Protein AF-A0A2V9L8I1-F1 (afdb_monomer_lite)

pLDDT: mean 71.06, std 15.25, range [42.91, 89.69]

Structure (mmCIF, N/CA/C/O backbone):
data_AF-A0A2V9L8I1-F1
#
_entry.id   AF-A0A2V9L8I1-F1
#
loop_
_atom_site.group_PDB
_atom_site.id
_atom_site.type_symbol
_atom_site.label_atom_id
_atom_site.label_alt_id
_atom_site.label_comp_id
_atom_site.label_asym_id
_atom_site.label_entity_id
_atom_site.label_seq_id
_atom_site.pdbx_PDB_ins_code
_atom_site.Cartn_x
_atom_site.Cartn_y
_atom_site.Cartn_z
_atom_site.occupancy
_atom_site.B_iso_or_equiv
_atom_site.auth_seq_id
_atom_site.auth_comp_id
_atom_site.auth_asym_id
_atom_site.auth_atom_id
_atom_site.pdbx_PDB_model_num
ATOM 1 N N . MET A 1 1 ? -11.220 7.821 -5.673 1.00 45.34 1 MET A N 1
ATOM 2 C CA . MET A 1 1 ? -9.736 7.805 -5.733 1.00 45.34 1 MET A CA 1
ATOM 3 C C . MET A 1 1 ? -9.241 8.102 -7.159 1.00 45.34 1 MET A C 1
ATOM 5 O O . MET A 1 1 ? -9.227 7.212 -7.996 1.00 45.34 1 MET A O 1
ATOM 9 N N . ARG A 1 2 ? -8.886 9.361 -7.481 1.00 50.56 2 ARG A N 1
ATOM 10 C CA . ARG A 1 2 ? -8.555 9.833 -8.858 1.00 50.56 2 ARG A CA 1
ATOM 11 C C . ARG A 1 2 ? -7.060 9.774 -9.227 1.00 50.56 2 ARG A C 1
ATOM 13 O O . ARG A 1 2 ? -6.683 10.125 -10.338 1.00 50.56 2 ARG A O 1
ATOM 20 N N . ILE A 1 3 ? -6.202 9.326 -8.311 1.00 49.88 3 ILE A N 1
ATOM 21 C CA . ILE A 1 3 ? -4.739 9.502 -8.401 1.00 49.88 3 ILE A CA 1
ATOM 22 C C . ILE A 1 3 ? -4.078 8.456 -9.329 1.00 49.88 3 ILE A C 1
ATOM 24 O O . ILE A 1 3 ? -2.970 8.648 -9.820 1.00 49.88 3 ILE A O 1
ATOM 28 N N . LEU A 1 4 ? -4.783 7.371 -9.670 1.00 51.25 4 LEU A N 1
ATOM 29 C CA . LEU A 1 4 ? -4.257 6.264 -10.484 1.00 51.25 4 LEU A CA 1
ATOM 30 C C . LEU A 1 4 ? -4.652 6.305 -11.976 1.00 51.25 4 LEU A C 1
ATOM 32 O O . LEU A 1 4 ? -4.394 5.334 -12.699 1.00 51.25 4 LEU A O 1
ATOM 36 N N . GLN A 1 5 ? -5.229 7.419 -12.456 1.00 48.66 5 GLN A N 1
ATOM 37 C CA . GLN A 1 5 ? -5.628 7.592 -13.865 1.00 48.66 5 GLN A CA 1
ATOM 38 C C . GLN A 1 5 ? -4.464 7.878 -14.828 1.00 48.66 5 GLN A C 1
ATOM 40 O O . GLN A 1 5 ? -4.612 7.712 -16.036 1.00 48.66 5 GLN A O 1
ATOM 45 N N . SER A 1 6 ? -3.280 8.250 -14.337 1.00 48.69 6 SER A N 1
ATOM 46 C CA . SER A 1 6 ? -2.131 8.471 -15.218 1.00 48.69 6 SER A CA 1
ATOM 47 C C . SER A 1 6 ? -1.383 7.164 -15.491 1.00 48.69 6 SER A C 1
ATOM 49 O O . SER A 1 6 ? -0.861 6.533 -14.575 1.00 48.69 6 SER A O 1
ATOM 51 N N . LYS A 1 7 ? -1.253 6.791 -16.773 1.00 53.41 7 LYS A N 1
ATOM 52 C CA . LYS A 1 7 ? -0.352 5.750 -17.327 1.00 53.41 7 LYS A CA 1
ATOM 53 C C . LYS A 1 7 ? 1.152 6.034 -17.073 1.00 53.41 7 LYS A C 1
ATOM 55 O O . LYS A 1 7 ? 2.001 5.685 -17.883 1.00 53.41 7 LYS A O 1
ATOM 60 N N . LYS A 1 8 ? 1.518 6.705 -15.977 1.00 56.38 8 LYS A N 1
ATOM 61 C CA . LYS A 1 8 ? 2.903 7.048 -15.636 1.00 56.38 8 LYS A CA 1
ATOM 62 C C . LYS A 1 8 ? 3.330 6.264 -14.398 1.00 56.38 8 LYS A C 1
ATOM 64 O O . LYS A 1 8 ? 3.011 6.651 -13.278 1.00 56.38 8 LYS A O 1
ATOM 69 N N . SER A 1 9 ? 4.119 5.209 -14.609 1.00 58.09 9 SER A N 1
ATOM 70 C CA . SER A 1 9 ? 4.726 4.378 -13.554 1.00 58.09 9 SER A CA 1
ATOM 71 C C . SER A 1 9 ? 5.554 5.174 -12.534 1.00 58.09 9 SER A C 1
ATOM 73 O O . SER A 1 9 ? 5.819 4.676 -11.445 1.00 58.09 9 SER A O 1
ATOM 75 N N . LYS A 1 10 ? 5.927 6.427 -12.844 1.00 64.94 10 LYS A N 1
ATOM 76 C CA . LYS A 1 10 ? 6.675 7.316 -11.939 1.00 64.94 10 LYS A CA 1
ATOM 77 C C . LYS A 1 10 ? 5.945 7.642 -10.630 1.00 64.94 10 LYS A C 1
ATOM 79 O O . LYS A 1 10 ? 6.594 7.999 -9.660 1.00 64.94 10 LYS A O 1
ATOM 84 N N . TYR A 1 11 ? 4.617 7.526 -10.597 1.00 70.00 11 TYR A N 1
ATOM 85 C CA . TYR A 1 11 ? 3.824 7.853 -9.408 1.00 70.00 11 TYR A CA 1
ATOM 86 C C . TYR A 1 11 ? 3.579 6.657 -8.484 1.00 70.00 11 TYR A C 1
ATOM 88 O O . TYR A 1 11 ? 3.033 6.838 -7.403 1.00 70.00 11 TYR A O 1
ATOM 96 N N . TYR A 1 12 ? 3.977 5.442 -8.874 1.00 74.69 12 TYR A N 1
ATOM 97 C CA . TYR A 1 12 ? 3.722 4.254 -8.057 1.00 74.69 12 TYR A CA 1
ATOM 98 C C . TYR A 1 12 ? 4.520 4.256 -6.753 1.00 74.69 12 TYR A C 1
ATOM 100 O O . TYR A 1 12 ? 3.958 3.895 -5.730 1.00 74.69 12 TYR A O 1
ATOM 108 N N . ALA A 1 13 ? 5.763 4.745 -6.752 1.00 70.00 13 ALA A N 1
ATOM 109 C CA . ALA A 1 13 ? 6.547 4.869 -5.520 1.00 70.00 13 ALA A CA 1
ATOM 110 C C . ALA A 1 13 ? 5.897 5.841 -4.518 1.00 70.00 13 ALA A C 1
ATOM 112 O O . ALA A 1 13 ? 5.713 5.500 -3.355 1.00 70.00 13 ALA A O 1
ATOM 113 N N . ALA A 1 14 ? 5.464 7.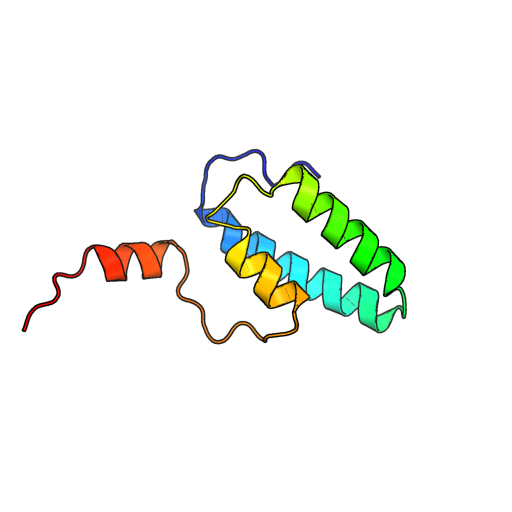016 -4.988 1.00 76.81 14 ALA A N 1
ATOM 114 C CA . ALA A 1 14 ? 4.759 7.987 -4.151 1.00 76.81 14 ALA A CA 1
ATOM 115 C C . ALA A 1 14 ? 3.403 7.451 -3.659 1.00 76.81 14 ALA A C 1
ATOM 117 O O . ALA A 1 14 ? 3.032 7.663 -2.511 1.00 76.81 14 ALA A O 1
ATOM 118 N N . ALA A 1 15 ? 2.674 6.721 -4.510 1.00 78.56 15 ALA A N 1
ATOM 119 C CA . ALA A 1 15 ? 1.423 6.086 -4.115 1.00 78.56 15 ALA A CA 1
ATOM 120 C C . ALA A 1 15 ? 1.644 5.040 -3.011 1.00 78.56 15 ALA A C 1
ATOM 122 O O . ALA A 1 15 ? 0.879 5.020 -2.055 1.00 78.56 15 ALA A O 1
ATOM 123 N N . LEU A 1 16 ? 2.689 4.212 -3.112 1.00 80.06 16 LEU A N 1
ATOM 124 C CA . LEU A 1 16 ? 3.026 3.227 -2.079 1.00 80.06 16 LEU A CA 1
ATOM 125 C C . LEU A 1 16 ? 3.385 3.899 -0.749 1.00 80.06 16 LEU A C 1
ATOM 127 O O . LEU A 1 16 ? 2.805 3.530 0.265 1.00 80.06 16 LEU A O 1
ATOM 131 N N . ALA A 1 17 ? 4.222 4.942 -0.764 1.00 78.62 17 ALA A N 1
ATOM 132 C CA . ALA A 1 17 ? 4.554 5.701 0.445 1.00 78.62 17 ALA A CA 1
ATOM 133 C C . ALA A 1 17 ? 3.305 6.317 1.108 1.00 78.62 17 ALA A C 1
ATOM 135 O O . ALA A 1 17 ? 3.151 6.271 2.325 1.00 78.62 17 ALA A O 1
ATOM 136 N N . HIS A 1 18 ? 2.364 6.835 0.310 1.00 82.06 18 HIS A N 1
ATOM 137 C CA . HIS A 1 18 ? 1.078 7.293 0.837 1.00 82.06 18 HIS A CA 1
ATOM 138 C C . HIS A 1 18 ? 0.252 6.154 1.447 1.00 82.06 18 HIS A C 1
ATOM 140 O O . HIS A 1 18 ? -0.364 6.350 2.489 1.00 82.06 18 HIS A O 1
ATOM 146 N N . PHE A 1 19 ? 0.238 4.964 0.843 1.00 83.06 19 PHE A N 1
ATOM 147 C CA . PHE A 1 19 ? -0.447 3.809 1.429 1.00 83.06 19 PHE A CA 1
ATOM 148 C C . PHE A 1 19 ? 0.200 3.333 2.737 1.00 83.06 19 PHE A C 1
ATOM 150 O O . PHE A 1 19 ? -0.520 2.826 3.592 1.00 83.06 19 PHE A O 1
ATOM 157 N N . GLU A 1 20 ? 1.509 3.514 2.928 1.00 83.81 20 GLU A N 1
ATOM 158 C CA . GLU A 1 20 ? 2.179 3.205 4.200 1.00 83.81 20 GLU A CA 1
ATOM 159 C C . GLU A 1 20 ? 1.734 4.154 5.312 1.00 83.81 20 GLU A C 1
ATOM 161 O O . GLU A 1 20 ? 1.418 3.708 6.416 1.00 83.81 20 GLU A O 1
ATOM 166 N N . ASP A 1 21 ? 1.661 5.453 5.025 1.00 81.31 21 ASP A N 1
ATOM 167 C CA . ASP A 1 21 ? 1.172 6.449 5.983 1.00 81.31 21 ASP A CA 1
ATOM 168 C C . ASP A 1 21 ? -0.299 6.197 6.346 1.00 81.31 21 ASP A C 1
ATOM 170 O O . ASP A 1 21 ? -0.670 6.162 7.522 1.00 81.31 21 ASP A O 1
ATOM 174 N N . VAL A 1 22 ? -1.122 5.890 5.336 1.00 84.62 22 VAL A N 1
ATOM 175 C CA . VAL A 1 22 ? -2.522 5.504 5.525 1.00 84.62 22 VAL A CA 1
ATOM 176 C C . VAL A 1 22 ? -2.621 4.243 6.388 1.00 84.62 22 VAL A C 1
ATOM 178 O O . VAL A 1 22 ? -3.356 4.255 7.373 1.00 84.62 22 VAL A O 1
ATOM 181 N N . LYS A 1 23 ? -1.853 3.184 6.095 1.00 83.75 23 LYS A N 1
ATOM 182 C CA . LYS A 1 23 ? -1.818 1.956 6.910 1.00 83.75 23 LYS A CA 1
ATOM 183 C C . LYS A 1 23 ? -1.509 2.270 8.372 1.00 83.75 23 LYS A C 1
ATOM 185 O O . LYS A 1 23 ? -2.245 1.837 9.255 1.00 83.75 23 LYS A O 1
ATOM 190 N N . ASN A 1 24 ? -0.464 3.057 8.621 1.00 82.31 24 ASN A N 1
ATOM 191 C CA . ASN A 1 24 ? -0.082 3.466 9.971 1.00 82.31 24 ASN A CA 1
ATOM 192 C C . ASN A 1 24 ? -1.199 4.258 10.664 1.00 82.31 24 ASN A C 1
ATOM 194 O O . ASN A 1 24 ? -1.481 4.012 11.836 1.00 82.31 24 ASN A O 1
ATOM 198 N N . CYS A 1 25 ? -1.877 5.165 9.956 1.00 84.88 25 CYS A N 1
ATOM 199 C CA . CYS A 1 25 ? -3.023 5.899 10.493 1.00 84.88 25 CYS A CA 1
ATOM 200 C C . CYS A 1 25 ? -4.171 4.962 10.897 1.00 84.88 25 CYS A C 1
ATOM 202 O O . CYS A 1 25 ? -4.677 5.070 12.015 1.00 84.88 25 CYS A O 1
ATOM 204 N N . TYR A 1 26 ? -4.541 4.006 10.039 1.00 83.56 26 TYR A N 1
ATOM 205 C CA . TYR A 1 26 ? -5.589 3.025 10.342 1.00 83.56 26 TYR A CA 1
ATOM 206 C C . TYR A 1 26 ? -5.214 2.124 11.526 1.00 83.56 26 TYR A C 1
ATOM 208 O O . TYR A 1 26 ? -6.040 1.905 12.413 1.00 83.56 26 TYR A O 1
ATOM 216 N N . GLN A 1 27 ? -3.963 1.662 11.596 1.00 84.56 27 GLN A N 1
ATOM 217 C CA . GLN A 1 27 ? -3.472 0.848 12.713 1.00 84.56 27 GLN A CA 1
ATOM 218 C C . GLN A 1 27 ? -3.463 1.627 14.034 1.00 84.56 27 GLN A C 1
ATOM 220 O O . GLN A 1 27 ? -3.901 1.113 15.065 1.00 84.56 27 GLN A O 1
ATOM 225 N N . ARG A 1 28 ? -3.018 2.891 14.017 1.00 84.75 28 ARG A N 1
ATOM 226 C CA . ARG A 1 28 ? -3.046 3.775 15.196 1.00 84.75 28 ARG A CA 1
ATOM 227 C C . ARG A 1 28 ? -4.468 4.047 15.676 1.00 84.75 28 ARG A C 1
ATOM 229 O O . ARG A 1 28 ? -4.683 4.167 16.878 1.00 84.75 28 ARG A O 1
ATOM 236 N N . ALA A 1 29 ? -5.422 4.115 14.752 1.00 88.88 29 ALA A N 1
ATOM 237 C CA . ALA A 1 29 ? -6.835 4.289 15.055 1.00 88.88 29 ALA A CA 1
ATOM 238 C C . ALA A 1 29 ? -7.553 2.984 15.457 1.00 88.88 29 ALA A C 1
ATOM 240 O O . ALA A 1 29 ? -8.733 3.050 15.789 1.00 88.88 29 ALA A O 1
ATOM 241 N N . ARG A 1 30 ? -6.876 1.817 15.448 1.00 87.56 30 ARG A N 1
ATOM 242 C CA . ARG A 1 30 ? -7.489 0.484 15.661 1.00 87.56 30 ARG A CA 1
ATOM 243 C C . ARG A 1 30 ? -8.644 0.198 14.688 1.00 87.56 30 ARG A C 1
ATOM 245 O O . ARG A 1 30 ? -9.641 -0.426 15.040 1.00 87.56 30 ARG A O 1
ATOM 252 N N . LEU A 1 31 ? -8.524 0.708 13.462 1.00 89.69 31 LEU A N 1
ATOM 253 C CA . LEU A 1 31 ? -9.513 0.575 12.390 1.00 89.69 31 LEU A CA 1
ATOM 254 C C . LEU A 1 31 ? -9.071 -0.483 11.371 1.00 89.69 31 LEU A C 1
ATOM 256 O O . LEU A 1 31 ? -9.159 -0.286 10.159 1.00 89.69 31 LEU A O 1
ATOM 260 N N . ASP A 1 32 ? -8.591 -1.621 11.864 1.00 84.19 32 ASP A N 1
ATOM 261 C CA . ASP A 1 32 ? -8.000 -2.693 11.057 1.00 84.19 32 ASP A CA 1
ATOM 262 C C . ASP A 1 32 ? -8.996 -3.246 10.019 1.00 84.19 32 ASP A C 1
ATOM 264 O O . ASP A 1 32 ? -8.624 -3.548 8.887 1.00 84.19 32 ASP A O 1
ATOM 268 N N . GLY A 1 33 ? -10.288 -3.289 10.365 1.00 86.44 33 GLY A N 1
ATOM 269 C CA . GLY A 1 33 ? -11.351 -3.704 9.443 1.00 86.44 33 GLY A CA 1
ATOM 270 C C . GLY A 1 33 ? -11.594 -2.725 8.288 1.00 86.44 33 GLY A C 1
ATOM 271 O O . GLY A 1 33 ? -11.905 -3.148 7.178 1.00 86.44 33 GLY A O 1
ATOM 272 N N . GLN A 1 34 ? -11.413 -1.418 8.508 1.00 86.75 34 GLN A N 1
ATOM 273 C CA . GLN A 1 34 ? -11.517 -0.431 7.425 1.00 86.75 34 GLN A CA 1
ATOM 274 C C . GLN A 1 34 ? -10.284 -0.460 6.519 1.00 86.75 34 GLN A C 1
ATOM 276 O O . GLN A 1 34 ? -10.401 -0.260 5.310 1.00 86.75 34 GLN A O 1
ATOM 281 N N . TRP A 1 35 ? -9.113 -0.760 7.088 1.00 87.44 35 TRP A N 1
ATOM 282 C CA . TRP A 1 35 ? -7.910 -1.024 6.307 1.00 87.44 35 TRP A CA 1
ATOM 283 C C . TRP A 1 35 ? -8.088 -2.241 5.388 1.00 87.44 35 TRP A C 1
ATOM 285 O O . TRP A 1 35 ? -7.771 -2.150 4.204 1.00 87.44 35 TRP A O 1
ATOM 295 N N . ASP A 1 36 ? -8.653 -3.345 5.884 1.00 87.00 36 ASP A N 1
ATOM 296 C CA . ASP A 1 36 ? -8.911 -4.537 5.062 1.00 87.00 36 ASP A CA 1
ATOM 297 C C . ASP A 1 36 ? -9.911 -4.260 3.923 1.00 87.00 36 ASP A C 1
ATOM 299 O O . ASP A 1 36 ? -9.655 -4.610 2.766 1.00 87.00 36 ASP A O 1
ATOM 303 N N . ALA A 1 37 ? -10.989 -3.521 4.210 1.00 88.94 37 ALA 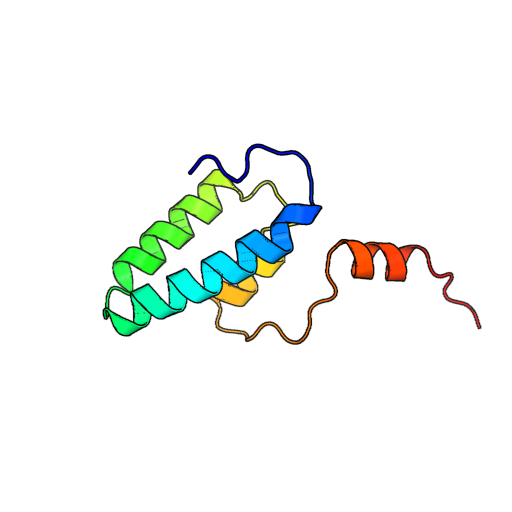A N 1
ATOM 304 C CA . ALA A 1 37 ? -11.947 -3.090 3.192 1.00 88.94 37 ALA A CA 1
ATOM 305 C C . ALA A 1 37 ? -11.276 -2.246 2.091 1.00 88.94 37 ALA A C 1
ATOM 307 O O . ALA A 1 37 ? -11.455 -2.515 0.901 1.00 88.94 37 ALA A O 1
ATOM 308 N N . LEU A 1 38 ? -10.427 -1.286 2.476 1.00 87.25 38 LEU A N 1
ATOM 309 C CA . LEU A 1 38 ? -9.659 -0.469 1.535 1.00 87.25 38 LEU A CA 1
ATOM 310 C C . LEU A 1 38 ? -8.712 -1.327 0.678 1.00 87.25 38 LEU A C 1
ATOM 312 O O . LEU A 1 38 ? -8.591 -1.111 -0.530 1.00 87.25 38 LEU A O 1
ATOM 316 N N . VAL A 1 39 ? -8.047 -2.317 1.279 1.00 88.00 39 VAL A N 1
ATOM 317 C CA . VAL A 1 39 ? -7.173 -3.258 0.563 1.00 88.00 39 VAL A CA 1
ATOM 318 C C . VAL A 1 39 ? -7.957 -4.063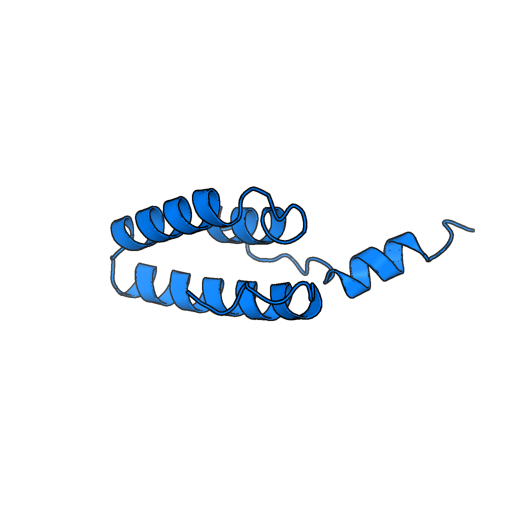 -0.471 1.00 88.00 39 VAL A C 1
ATOM 320 O O . VAL A 1 39 ? -7.486 -4.224 -1.603 1.00 88.00 39 VAL A O 1
ATOM 323 N N . ALA A 1 40 ? -9.148 -4.548 -0.119 1.00 88.50 40 ALA A N 1
ATOM 324 C CA . ALA A 1 40 ? -10.018 -5.278 -1.033 1.00 88.50 40 ALA A CA 1
ATOM 325 C C . ALA A 1 40 ? -10.457 -4.406 -2.222 1.00 88.50 40 ALA A C 1
ATOM 327 O O . ALA A 1 40 ? -10.376 -4.849 -3.373 1.00 88.50 40 ALA A O 1
ATOM 328 N N . GLU A 1 41 ? -10.833 -3.148 -1.976 1.00 87.56 41 GLU A N 1
ATOM 329 C CA . GLU A 1 41 ? -11.177 -2.194 -3.035 1.00 87.56 41 GLU A CA 1
ATOM 330 C C . GLU A 1 41 ? -9.994 -1.920 -3.973 1.00 87.56 41 GLU A C 1
ATOM 332 O O . GLU A 1 41 ? -10.143 -1.955 -5.198 1.00 87.56 41 GLU A O 1
ATOM 337 N N . VAL A 1 42 ? -8.793 -1.702 -3.422 1.00 85.38 42 VAL A N 1
ATOM 338 C CA . VAL A 1 42 ? -7.577 -1.474 -4.219 1.00 85.38 42 VAL A CA 1
ATOM 339 C C . VAL A 1 42 ? -7.237 -2.706 -5.059 1.00 85.38 42 VAL A C 1
ATOM 341 O O . VAL A 1 42 ? -6.921 -2.560 -6.242 1.00 85.38 42 VAL A O 1
ATOM 344 N N . ARG A 1 43 ? -7.358 -3.918 -4.501 1.00 86.06 43 A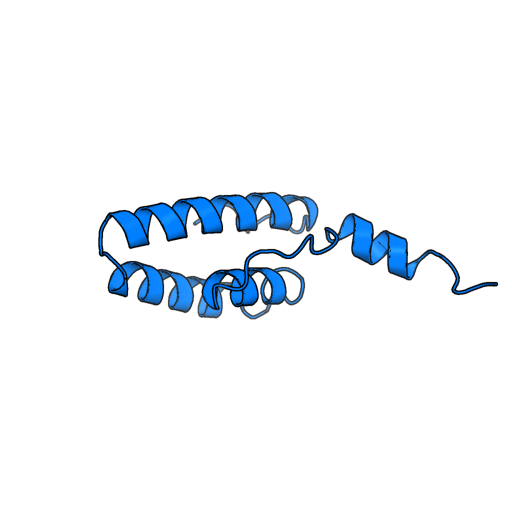RG A N 1
ATOM 345 C CA . ARG A 1 43 ? -7.173 -5.175 -5.244 1.00 86.06 43 ARG A CA 1
ATOM 346 C C . ARG A 1 43 ? -8.149 -5.272 -6.415 1.00 86.06 43 ARG A C 1
ATOM 348 O O . ARG A 1 43 ? -7.710 -5.474 -7.543 1.00 86.06 43 ARG A O 1
ATOM 355 N N . GLN A 1 44 ? -9.441 -5.048 -6.192 1.00 85.75 44 GLN A N 1
ATOM 356 C CA . GLN A 1 44 ? -10.455 -5.105 -7.253 1.00 85.75 44 GLN A CA 1
ATOM 357 C C . GLN A 1 44 ? -10.223 -4.049 -8.346 1.00 85.75 44 GLN A C 1
ATOM 359 O O . GLN A 1 44 ? -10.243 -4.361 -9.540 1.00 85.75 44 GLN A O 1
ATOM 364 N N . ALA A 1 45 ? -9.934 -2.805 -7.954 1.00 82.75 45 ALA A N 1
ATOM 365 C CA . ALA A 1 45 ? -9.757 -1.691 -8.882 1.00 82.75 45 ALA A CA 1
ATOM 366 C C . ALA A 1 45 ? -8.425 -1.737 -9.653 1.00 82.75 45 ALA A C 1
ATOM 368 O O . ALA A 1 45 ? -8.326 -1.220 -10.773 1.00 82.75 45 ALA A O 1
ATOM 369 N N . HIS A 1 46 ? -7.378 -2.326 -9.067 1.00 81.62 46 HIS A N 1
ATOM 370 C CA . HIS A 1 46 ? -6.010 -2.227 -9.579 1.00 81.62 46 HIS A CA 1
ATOM 371 C C . HIS A 1 46 ? -5.303 -3.564 -9.828 1.00 81.62 46 HIS A C 1
ATOM 373 O O . HIS A 1 46 ? -4.164 -3.527 -10.290 1.00 81.62 46 HIS A O 1
ATOM 379 N N . GLN A 1 47 ? -5.972 -4.717 -9.687 1.00 78.25 47 GLN A N 1
ATOM 380 C CA . GLN A 1 47 ? -5.405 -6.050 -9.975 1.00 78.25 47 GLN A CA 1
ATOM 381 C C . GLN A 1 47 ? -4.696 -6.161 -11.337 1.00 78.25 47 GLN A C 1
ATOM 383 O O . GLN A 1 47 ? -3.694 -6.855 -11.468 1.00 78.25 47 GLN A O 1
ATOM 388 N N . ARG A 1 48 ? -5.158 -5.430 -12.364 1.00 76.38 48 ARG A N 1
ATOM 389 C CA . ARG A 1 48 ? -4.549 -5.440 -13.709 1.00 76.38 48 ARG A CA 1
ATOM 390 C C . ARG A 1 48 ? -3.242 -4.632 -13.806 1.00 76.38 48 ARG A C 1
ATOM 392 O O . ARG A 1 48 ? -2.558 -4.696 -14.826 1.00 76.38 48 ARG A O 1
ATOM 399 N N . LYS A 1 49 ? -2.868 -3.853 -12.781 1.00 76.31 49 LYS A N 1
ATOM 400 C CA . LYS A 1 49 ? -1.620 -3.069 -12.733 1.00 76.31 49 LYS A CA 1
ATOM 401 C C . LYS A 1 49 ? -0.488 -3.901 -12.128 1.00 76.31 49 LYS A C 1
ATOM 403 O O . LYS A 1 49 ? -0.037 -3.649 -11.012 1.00 76.31 49 LYS A O 1
ATOM 408 N N . VAL A 1 50 ? 0.043 -4.824 -12.927 1.00 72.25 50 VAL A N 1
ATOM 409 C CA . VAL A 1 50 ? 1.162 -5.718 -12.564 1.00 72.25 50 VAL A CA 1
ATOM 410 C C . VAL A 1 50 ? 2.433 -4.998 -12.082 1.00 72.25 50 VAL A C 1
ATOM 412 O O . VAL A 1 50 ? 3.233 -5.586 -11.370 1.00 72.25 50 VAL A O 1
ATOM 415 N N . GLY A 1 51 ? 2.628 -3.719 -12.428 1.00 72.31 51 GLY A N 1
ATOM 416 C CA . GLY A 1 51 ? 3.757 -2.909 -11.942 1.00 72.31 51 GLY A CA 1
ATOM 417 C C . GLY A 1 51 ? 3.540 -2.220 -10.587 1.00 72.31 51 GLY A C 1
ATOM 418 O O . GLY A 1 51 ? 4.485 -1.649 -10.054 1.00 72.31 51 GLY A O 1
ATOM 419 N N . PHE A 1 52 ? 2.314 -2.231 -10.057 1.00 75.00 52 PHE A N 1
ATOM 420 C CA . PHE A 1 52 ? 1.934 -1.590 -8.790 1.00 75.00 52 PHE A CA 1
ATOM 421 C C . PHE A 1 52 ? 1.538 -2.627 -7.730 1.00 75.00 52 PHE A C 1
ATOM 423 O O . PHE A 1 52 ? 1.988 -2.535 -6.591 1.00 75.00 52 PHE A O 1
ATOM 430 N N . MET A 1 53 ? 0.756 -3.639 -8.126 1.00 84.00 53 MET A N 1
ATOM 431 C CA . MET A 1 53 ? 0.232 -4.675 -7.229 1.00 84.00 53 MET A CA 1
ATOM 432 C C . MET A 1 53 ? 1.303 -5.376 -6.378 1.00 84.00 53 MET A C 1
ATOM 434 O O . MET A 1 53 ? 1.095 -5.450 -5.174 1.00 84.00 53 MET A O 1
ATOM 438 N N . PRO A 1 54 ? 2.472 -5.788 -6.910 1.00 83.25 54 PRO A N 1
ATOM 439 C CA . PRO A 1 54 ? 3.477 -6.474 -6.094 1.00 83.25 54 PRO A CA 1
ATOM 440 C C . PRO A 1 54 ? 3.993 -5.623 -4.925 1.00 83.25 54 PRO A C 1
ATOM 442 O O . PRO A 1 54 ? 4.163 -6.129 -3.820 1.00 83.25 54 PRO A O 1
ATOM 445 N N . GLY A 1 55 ? 4.211 -4.321 -5.148 1.00 81.06 55 GLY A N 1
ATOM 446 C CA . GLY A 1 55 ? 4.643 -3.404 -4.088 1.00 81.06 55 GLY A CA 1
ATOM 447 C C . GLY A 1 55 ? 3.535 -3.150 -3.066 1.00 81.06 55 GLY A C 1
ATOM 448 O O . GLY A 1 55 ? 3.792 -3.099 -1.866 1.00 81.06 55 GLY A O 1
ATOM 449 N N . PHE A 1 56 ? 2.289 -3.058 -3.534 1.00 83.75 56 PHE A N 1
ATOM 450 C CA . PHE A 1 56 ? 1.129 -2.896 -2.663 1.00 83.75 56 PHE A CA 1
ATOM 451 C C . PHE A 1 56 ? 0.881 -4.141 -1.796 1.00 83.75 56 PHE A C 1
ATOM 453 O O . PHE A 1 56 ? 0.632 -4.021 -0.602 1.00 83.75 56 PHE A O 1
ATOM 460 N N . GLU A 1 57 ? 1.003 -5.346 -2.352 1.00 85.69 57 GLU A N 1
ATOM 461 C CA . GLU A 1 57 ? 0.807 -6.589 -1.600 1.00 85.69 57 GLU A CA 1
ATOM 462 C C . GLU A 1 57 ? 1.881 -6.811 -0.532 1.00 85.69 57 GLU A C 1
ATOM 464 O O . GLU A 1 57 ? 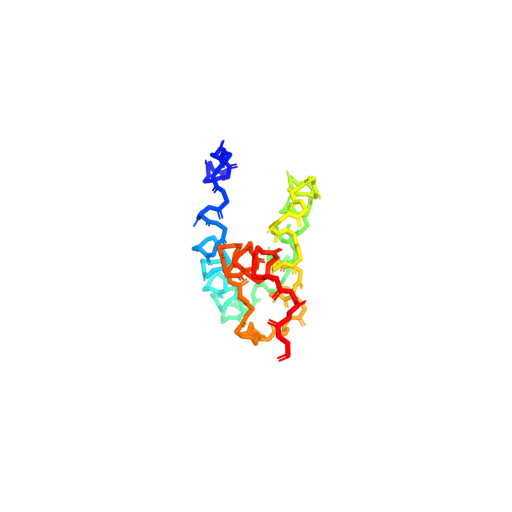1.552 -7.273 0.560 1.00 85.69 57 GLU A O 1
ATOM 469 N N . ARG A 1 58 ? 3.137 -6.419 -0.787 1.00 82.31 58 ARG A N 1
ATOM 470 C CA . ARG A 1 58 ? 4.202 -6.466 0.233 1.00 82.31 58 ARG A CA 1
ATOM 471 C C . ARG A 1 58 ? 3.925 -5.520 1.400 1.00 82.31 58 ARG A C 1
ATOM 473 O O . ARG A 1 58 ? 4.057 -5.928 2.553 1.00 82.31 58 ARG A O 1
ATOM 480 N N . LEU A 1 59 ? 3.446 -4.311 1.103 1.00 83.81 59 LEU A N 1
ATOM 481 C CA . LEU A 1 59 ? 3.004 -3.339 2.104 1.00 83.81 59 LEU A CA 1
ATOM 482 C C . LEU A 1 59 ? 1.867 -3.904 2.967 1.00 83.81 59 LEU A C 1
ATOM 484 O O . LEU A 1 59 ? 1.920 -3.832 4.199 1.00 83.81 59 LEU A O 1
ATOM 488 N N . VAL A 1 60 ? 0.848 -4.504 2.341 1.00 84.69 60 VAL A N 1
ATOM 489 C CA . VAL A 1 60 ? -0.277 -5.136 3.052 1.00 84.69 60 VAL A CA 1
ATOM 490 C C . VAL A 1 60 ? 0.207 -6.289 3.930 1.00 84.69 60 VAL A C 1
ATOM 492 O O . VAL A 1 60 ? -0.168 -6.345 5.099 1.00 84.69 60 VAL A O 1
ATOM 495 N N . ALA A 1 61 ? 1.100 -7.138 3.416 1.00 82.44 61 ALA A N 1
ATOM 496 C CA . ALA A 1 61 ? 1.693 -8.256 4.150 1.00 82.44 61 ALA A CA 1
ATOM 497 C C . ALA A 1 61 ? 2.581 -7.825 5.335 1.00 82.44 61 ALA A C 1
ATOM 499 O O . ALA A 1 61 ? 3.059 -8.679 6.076 1.00 82.44 61 ALA A O 1
ATOM 500 N N . GLY A 1 62 ? 2.826 -6.521 5.518 1.00 71.94 62 GLY A N 1
ATOM 501 C CA . GLY A 1 62 ? 3.673 -6.018 6.600 1.00 71.94 62 GLY A CA 1
ATOM 502 C C . GLY A 1 62 ? 5.150 -6.336 6.406 1.00 71.94 62 GLY A C 1
ATOM 503 O O . GLY A 1 62 ? 5.925 -6.186 7.344 1.00 71.94 62 GLY A O 1
ATOM 504 N N . GLN A 1 63 ? 5.547 -6.740 5.198 1.00 64.31 63 GLN A N 1
ATOM 505 C CA . GLN A 1 63 ? 6.950 -6.739 4.831 1.00 64.31 63 GLN A CA 1
ATOM 506 C C . GLN A 1 63 ? 7.335 -5.281 4.627 1.00 64.31 63 GLN A C 1
ATOM 508 O O . GLN A 1 63 ? 6.904 -4.661 3.652 1.00 64.31 63 GLN A O 1
ATOM 513 N N . GLU A 1 64 ? 8.111 -4.733 5.565 1.00 52.62 64 GLU A N 1
ATOM 514 C CA . GLU A 1 64 ? 8.757 -3.435 5.384 1.00 52.62 64 GLU A CA 1
ATOM 515 C C . GLU A 1 64 ? 9.386 -3.395 3.986 1.00 52.62 64 GLU A C 1
ATOM 517 O O . GLU A 1 64 ? 9.954 -4.411 3.549 1.00 52.62 64 GLU A O 1
ATOM 522 N N . PRO A 1 65 ? 9.269 -2.278 3.245 1.00 51.38 65 PRO A N 1
ATOM 523 C CA . PRO A 1 65 ? 9.859 -2.173 1.926 1.00 51.38 65 PRO A CA 1
ATOM 524 C C . PRO A 1 65 ? 11.377 -2.238 2.092 1.00 51.38 65 PRO A C 1
ATOM 526 O O . PRO A 1 65 ? 12.055 -1.230 2.264 1.00 51.38 65 PRO A O 1
ATOM 529 N N . SER A 1 66 ? 11.932 -3.448 2.046 1.00 44.31 66 SER A N 1
ATOM 530 C CA . SER A 1 66 ? 13.363 -3.686 1.915 1.00 44.31 66 SER A CA 1
ATOM 531 C C . SER A 1 66 ? 13.773 -3.105 0.574 1.00 44.31 66 SER A C 1
ATOM 533 O O . SER A 1 66 ? 13.715 -3.821 -0.423 1.00 44.31 66 SER A O 1
ATOM 535 N N . LYS A 1 67 ? 14.080 -1.796 0.556 1.00 49.22 67 LYS A N 1
ATOM 536 C CA . LYS A 1 67 ? 14.647 -1.009 -0.550 1.00 49.22 67 LYS A CA 1
ATOM 537 C C . LYS A 1 67 ? 14.340 -1.627 -1.907 1.00 49.22 67 LYS A C 1
ATOM 539 O O . LYS A 1 67 ? 15.245 -2.048 -2.626 1.00 49.22 67 LYS A O 1
ATOM 544 N N . GLU A 1 68 ? 13.059 -1.777 -2.233 1.00 47.12 68 GLU A N 1
ATOM 545 C CA . GLU A 1 68 ? 12.739 -2.385 -3.508 1.00 47.12 68 GLU A CA 1
ATOM 546 C C . GLU A 1 68 ? 13.079 -1.356 -4.581 1.00 47.12 68 GLU A C 1
ATOM 548 O O . GLU A 1 68 ? 12.560 -0.236 -4.520 1.00 47.12 68 GLU A O 1
ATOM 553 N N . PRO A 1 69 ? 13.962 -1.693 -5.538 1.00 52.38 69 PRO A N 1
ATOM 554 C CA . PRO A 1 69 ? 14.375 -0.749 -6.553 1.00 52.38 69 PRO A CA 1
ATOM 555 C C . PRO A 1 69 ? 13.122 -0.237 -7.258 1.00 52.38 69 PRO A C 1
ATOM 557 O O . PRO A 1 69 ? 12.280 -1.018 -7.720 1.00 52.38 69 PRO A O 1
ATOM 560 N N . SER A 1 70 ? 12.982 1.089 -7.312 1.00 56.75 70 SER A N 1
ATOM 561 C CA . SER A 1 70 ? 11.886 1.745 -8.026 1.00 56.75 70 SER A CA 1
ATOM 562 C C . SER A 1 70 ? 11.773 1.188 -9.448 1.00 56.75 70 SER A C 1
ATOM 564 O O . SER A 1 70 ? 12.736 0.658 -9.994 1.00 56.75 70 SER A O 1
ATOM 566 N N . PHE A 1 71 ? 10.625 1.340 -10.113 1.00 50.28 71 PHE A N 1
ATOM 567 C CA . PHE A 1 71 ? 10.466 0.880 -11.503 1.00 50.28 71 PHE A CA 1
ATOM 568 C C . PHE A 1 71 ? 11.603 1.360 -12.427 1.00 50.28 71 PHE A C 1
ATOM 570 O O . PHE A 1 71 ? 12.062 0.602 -13.273 1.00 50.28 71 PHE A O 1
ATOM 577 N N . LEU A 1 72 ? 12.104 2.582 -12.213 1.00 47.09 72 LEU A N 1
ATOM 578 C CA . LEU A 1 72 ? 13.287 3.135 -12.886 1.00 47.09 72 LEU A CA 1
ATOM 579 C C . LEU A 1 72 ? 14.567 2.333 -12.620 1.00 47.09 72 LEU A C 1
ATOM 581 O O . LEU A 1 72 ? 15.359 2.116 -13.524 1.00 47.09 72 LEU A O 1
ATOM 585 N N . GLU A 1 73 ? 14.752 1.868 -11.395 1.00 55.03 73 GLU A N 1
ATOM 586 C CA . GLU A 1 73 ? 15.924 1.134 -10.928 1.00 55.03 73 GLU A CA 1
ATOM 587 C C . GLU A 1 73 ? 15.847 -0.353 -11.329 1.00 55.03 73 GLU A C 1
ATOM 589 O O . GLU A 1 73 ? 16.846 -0.952 -11.716 1.00 55.03 73 GLU A O 1
ATOM 594 N N . ARG A 1 74 ? 14.633 -0.918 -11.401 1.00 59.81 74 ARG A N 1
ATOM 595 C CA . ARG A 1 74 ? 14.344 -2.218 -12.032 1.00 59.81 74 ARG A CA 1
ATOM 596 C C . ARG A 1 74 ? 14.514 -2.188 -13.546 1.00 59.81 74 ARG A C 1
ATOM 598 O O . ARG A 1 74 ? 15.088 -3.116 -14.106 1.00 59.81 74 ARG A O 1
ATOM 605 N N . ALA A 1 75 ? 14.039 -1.135 -14.209 1.00 56.84 75 ALA A N 1
ATOM 606 C CA . ALA A 1 75 ? 14.275 -0.917 -15.631 1.00 56.84 75 ALA A CA 1
ATOM 607 C C . ALA A 1 75 ? 15.776 -0.742 -15.886 1.00 56.84 75 ALA A C 1
ATOM 609 O O . ALA A 1 75 ? 16.320 -1.431 -16.734 1.00 56.84 75 ALA A O 1
ATOM 610 N N . ARG A 1 76 ? 16.482 0.055 -15.078 1.00 55.16 76 ARG A N 1
ATOM 611 C CA . ARG A 1 76 ? 17.942 0.189 -15.149 1.00 55.16 76 ARG A CA 1
ATOM 612 C C . ARG A 1 76 ? 18.658 -1.157 -14.986 1.0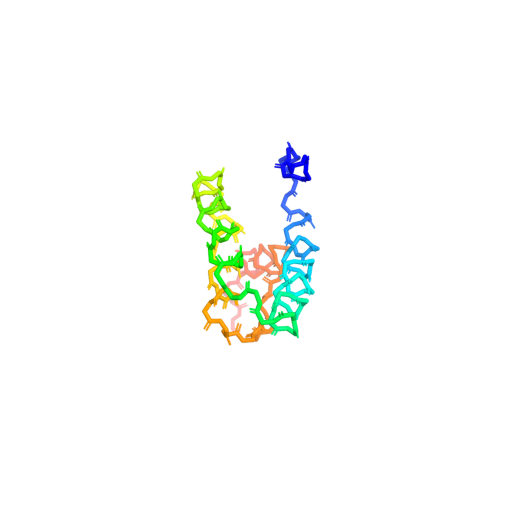0 55.16 76 ARG A C 1
ATOM 614 O O . ARG A 1 76 ? 19.484 -1.489 -15.827 1.00 55.16 76 ARG A O 1
ATOM 621 N N . ASN A 1 77 ? 18.287 -1.970 -13.994 1.00 59.22 77 ASN A N 1
ATOM 622 C CA . ASN A 1 77 ? 18.836 -3.324 -13.807 1.00 59.22 77 ASN A CA 1
ATOM 623 C C . ASN A 1 77 ? 18.531 -4.286 -14.964 1.00 59.22 77 ASN A C 1
ATOM 625 O O . ASN A 1 77 ? 19.246 -5.264 -15.150 1.00 59.22 77 ASN A O 1
ATOM 629 N N . ARG A 1 78 ? 17.475 -4.032 -15.743 1.00 58.06 78 ARG A N 1
ATOM 630 C CA . ARG A 1 78 ? 17.124 -4.839 -16.918 1.00 58.06 78 ARG A CA 1
ATOM 631 C C . ARG A 1 78 ? 17.880 -4.415 -18.183 1.00 58.06 78 ARG A C 1
ATOM 633 O O . ARG A 1 78 ? 17.967 -5.213 -19.107 1.00 58.06 78 ARG A O 1
ATOM 640 N N . TRP A 1 79 ? 18.377 -3.177 -18.232 1.00 53.88 79 TRP A N 1
ATOM 641 C CA . TRP A 1 79 ? 19.103 -2.602 -19.375 1.00 53.88 79 TRP A CA 1
ATOM 642 C C . TRP A 1 79 ? 20.623 -2.605 -19.181 1.00 53.88 79 TRP A C 1
ATOM 644 O O . TRP A 1 79 ? 21.356 -2.439 -20.151 1.00 53.88 79 TRP A O 1
ATOM 654 N N . LEU A 1 80 ? 21.109 -2.808 -17.954 1.00 48.78 80 LEU A N 1
ATOM 655 C CA . LEU A 1 80 ? 22.508 -3.143 -17.716 1.00 48.78 80 LEU A CA 1
ATOM 656 C C . LEU A 1 80 ? 22.759 -4.554 -18.275 1.00 48.78 80 LEU A C 1
ATOM 658 O O . LEU A 1 80 ? 22.095 -5.497 -17.829 1.00 48.78 80 LEU A O 1
ATOM 662 N N . PRO A 1 81 ? 23.660 -4.730 -19.260 1.00 47.81 81 PRO A N 1
ATOM 663 C CA . PRO A 1 81 ? 24.031 -6.062 -19.703 1.00 47.81 81 PRO A CA 1
ATOM 664 C C . PRO A 1 81 ? 24.580 -6.831 -18.501 1.00 47.81 81 PRO A C 1
ATOM 666 O O . PRO A 1 81 ? 25.377 -6.314 -17.719 1.00 47.81 81 PRO A O 1
ATOM 669 N N . ARG A 1 82 ? 24.138 -8.080 -18.344 1.00 54.44 82 ARG A N 1
ATOM 670 C CA . ARG A 1 82 ? 24.859 -9.035 -17.505 1.00 54.44 82 ARG A CA 1
ATOM 671 C C . ARG A 1 82 ? 26.188 -9.306 -18.214 1.00 54.44 82 ARG A C 1
ATOM 673 O O . ARG A 1 82 ? 26.208 -10.070 -19.171 1.00 54.44 82 ARG A O 1
ATOM 680 N N . GLY A 1 83 ? 27.249 -8.628 -17.802 1.00 53.69 83 GLY A N 1
ATOM 681 C CA . GLY A 1 83 ? 28.616 -8.835 -18.284 1.00 53.69 83 GLY A CA 1
ATOM 682 C C . GLY A 1 83 ? 29.543 -7.850 -17.569 1.00 53.69 83 GLY A C 1
ATOM 683 O O . GLY A 1 83 ? 29.218 -6.667 -17.519 1.00 53.69 83 GLY A O 1
ATOM 684 N N . SER A 1 84 ? 30.636 -8.255 -16.929 1.00 42.91 84 SER A N 1
ATOM 685 C CA . SER A 1 84 ? 31.387 -9.517 -16.974 1.00 42.91 84 SER A CA 1
ATOM 686 C C . SER A 1 84 ? 31.951 -9.859 -15.600 1.00 42.91 84 SER A C 1
ATOM 688 O O . SER A 1 84 ? 32.113 -8.917 -14.792 1.00 42.91 84 SER A O 1
#

Foldseek 3Di:
DPPPPDPDLVCLVVVLVVLLVVVVVCVVVVVVVVNVVVLVVCCVVCVVVPSRVVSNVCSVVVPDPPCDPRPVRVVVVVPPDPDD

Secondary structure (DSSP, 8-state):
--TT-S--GGGHHHHHHHHHHHHHHHHHTT-HHHHHHHHHHHHHHHTT-TTTHHHHHHHHTT-----PPPHHHHHHHHHS----

Sequence (84 aa):
MRILQSKKSKYYAAALAHFEDVKNCYQRARLDGQWDALVAEVRQAHQRKVGFMPGFERLVAGQEPSKEPSFLERARNRWLPRGS

Radius of gyration: 14.67 Å; chains: 1; bounding box: 43×19×35 Å